Protein AF-A0A379AJW3-F1 (afdb_monomer)

Secondary structure (DSSP, 8-state):
-HHHHH-TTT-----GGG--HHHHHT-SS------EETTTEEPHHHHHH-TTTTTT--

InterPro domains:
  IPR008254 Flavodoxin/nitric oxide synthase [PS50902] (1-58)
  IPR029039 Flavoprotein-like superfamily [G3DSA:3.40.50.360] (1-58)
  IPR029039 Flavoprotein-like superfamily [SSF52218] (1-52)
  IPR050619 Flavodoxin [PTHR42809] (1-52)

Structure (mmCIF, N/CA/C/O backbone):
data_AF-A0A379AJW3-F1
#
_entry.id   AF-A0A379AJW3-F1
#
loop_
_atom_site.group_PDB
_atom_site.id
_atom_site.type_symbol
_atom_site.label_atom_id
_atom_site.label_alt_id
_atom_site.label_comp_id
_atom_site.label_asym_id
_atom_site.label_entity_id
_atom_site.label_seq_id
_atom_site.pdbx_PDB_ins_code
_atom_site.Cartn_x
_atom_site.Cartn_y
_atom_site.Cartn_z
_atom_site.occupancy
_atom_site.B_iso_or_equiv
_atom_site.auth_seq_id
_atom_site.auth_comp_id
_atom_site.auth_asym_id
_atom_site.auth_atom_id
_atom_site.pdbx_PDB_model_num
ATOM 1 N N . MET A 1 1 ? -5.837 13.214 -2.298 1.00 80.88 1 MET A N 1
ATOM 2 C CA . MET A 1 1 ? -5.522 11.989 -1.530 1.00 80.88 1 MET A CA 1
ATOM 3 C C . MET A 1 1 ? -6.812 11.222 -1.343 1.00 80.88 1 MET A C 1
ATOM 5 O O . MET A 1 1 ? -7.770 11.839 -0.894 1.00 80.88 1 MET A O 1
ATOM 9 N N . ILE A 1 2 ? -6.842 9.938 -1.708 1.00 92.31 2 ILE A N 1
ATOM 10 C CA . ILE A 1 2 ? -8.054 9.100 -1.659 1.00 92.31 2 ILE A CA 1
ATOM 11 C C . ILE A 1 2 ? -8.607 9.025 -0.228 1.00 92.31 2 ILE A C 1
ATOM 13 O O . ILE A 1 2 ? -9.784 9.291 -0.022 1.00 92.31 2 ILE A O 1
ATOM 17 N N . GLN A 1 3 ? -7.737 8.837 0.771 1.00 95.62 3 GLN A N 1
ATOM 18 C CA . GLN A 1 3 ? -8.112 8.854 2.191 1.00 95.62 3 GLN A CA 1
ATOM 19 C C . GLN A 1 3 ? -8.913 10.104 2.598 1.00 95.62 3 GLN A C 1
ATOM 21 O O . GLN A 1 3 ? -9.870 10.002 3.351 1.00 95.62 3 GLN A O 1
ATOM 26 N N . LYS A 1 4 ? -8.592 11.293 2.062 1.00 95.25 4 LYS A N 1
ATOM 27 C CA . LYS A 1 4 ? -9.329 12.531 2.392 1.00 95.25 4 LYS A CA 1
ATOM 28 C C . LYS A 1 4 ? -10.774 12.528 1.889 1.00 95.25 4 LYS A C 1
ATOM 30 O O . LYS A 1 4 ? -11.579 13.284 2.415 1.00 95.25 4 LYS A O 1
ATOM 35 N N . GLN A 1 5 ? -11.083 11.747 0.855 1.00 96.31 5 GLN A N 1
ATOM 36 C CA . GLN A 1 5 ? -12.450 11.594 0.354 1.00 96.31 5 GLN A CA 1
ATOM 37 C C . GLN A 1 5 ? -13.226 10.519 1.124 1.00 96.31 5 GLN A C 1
ATOM 39 O O . GLN A 1 5 ? -14.444 10.620 1.208 1.00 96.31 5 GLN A O 1
ATOM 44 N N . LEU A 1 6 ? -12.528 9.522 1.682 1.00 95.06 6 LEU A N 1
ATOM 45 C CA . LEU A 1 6 ? -13.125 8.434 2.466 1.00 95.06 6 LEU A CA 1
ATOM 46 C C . LEU A 1 6 ? -13.301 8.784 3.952 1.00 95.06 6 LEU A C 1
ATOM 48 O O . LEU A 1 6 ? -14.252 8.319 4.563 1.00 95.06 6 LEU A O 1
ATOM 52 N N . GLY A 1 7 ? -12.420 9.619 4.508 1.00 95.75 7 GLY A N 1
ATOM 53 C CA . GLY A 1 7 ? -12.333 9.885 5.946 1.00 95.75 7 GLY A CA 1
ATOM 54 C C . GLY A 1 7 ? -11.212 9.076 6.607 1.00 95.75 7 GLY A C 1
ATOM 55 O O . GLY A 1 7 ? -10.902 7.958 6.197 1.00 95.75 7 GLY A O 1
ATOM 56 N N . THR A 1 8 ? -10.562 9.659 7.618 1.00 92.94 8 THR A N 1
ATOM 57 C CA . THR A 1 8 ? -9.468 9.010 8.374 1.00 92.94 8 THR A CA 1
ATOM 58 C C . THR A 1 8 ? -9.961 7.942 9.347 1.00 92.94 8 THR A C 1
ATOM 60 O O . THR A 1 8 ? -9.164 7.180 9.869 1.00 92.94 8 THR A O 1
ATOM 63 N N . ASP A 1 9 ? -11.260 7.924 9.622 1.00 95.06 9 ASP A N 1
ATOM 64 C CA . ASP A 1 9 ? -11.978 6.919 10.404 1.00 95.06 9 ASP A CA 1
ATOM 65 C C . ASP A 1 9 ? -12.334 5.668 9.587 1.00 95.06 9 ASP A C 1
ATOM 67 O O . ASP A 1 9 ? -12.629 4.626 10.165 1.00 95.06 9 ASP A O 1
ATOM 71 N N . VAL A 1 10 ? -12.302 5.770 8.254 1.00 95.38 10 VAL A N 1
ATOM 72 C CA . VAL A 1 10 ? -12.665 4.683 7.330 1.00 95.38 10 VAL A CA 1
ATOM 73 C C . VAL A 1 10 ? -11.441 4.072 6.652 1.00 95.38 10 VAL A C 1
ATOM 75 O O . VAL A 1 10 ? -11.439 2.880 6.357 1.00 95.38 10 VAL A O 1
ATOM 78 N N . ALA A 1 11 ? -10.416 4.876 6.360 1.00 95.06 11 ALA A N 1
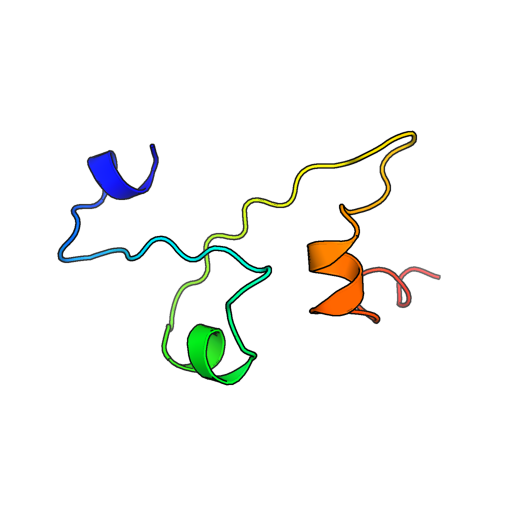ATOM 79 C CA . ALA A 1 11 ? -9.246 4.430 5.615 1.00 95.06 11 ALA A CA 1
ATOM 80 C C . ALA A 1 11 ? -7.938 4.899 6.257 1.00 95.06 11 ALA A C 1
ATOM 82 O O . ALA A 1 11 ? -7.789 6.065 6.637 1.00 95.06 11 ALA A O 1
ATOM 83 N N . GLU A 1 12 ? -6.955 4.006 6.268 1.00 95.38 12 GLU A N 1
ATOM 84 C CA . GLU A 1 12 ? -5.590 4.260 6.722 1.00 95.38 12 GLU A CA 1
ATOM 85 C C . GLU A 1 12 ? -4.622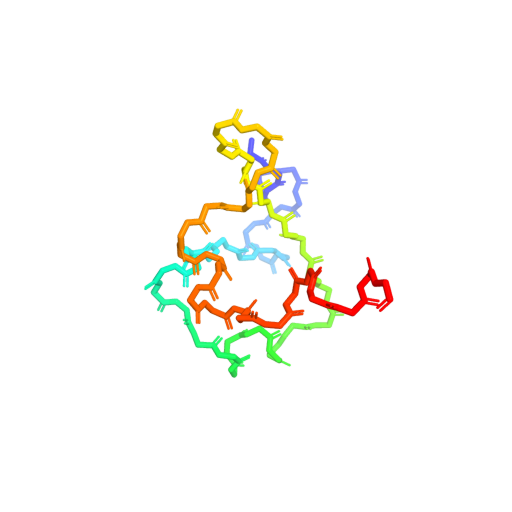 4.287 5.531 1.00 95.38 12 GLU A C 1
ATOM 87 O O . GLU A 1 12 ? -4.884 3.706 4.476 1.00 95.38 12 GLU A O 1
ATOM 92 N N . VAL A 1 13 ? -3.520 5.031 5.661 1.00 95.19 13 VAL A N 1
ATOM 93 C CA . VAL A 1 13 ? -2.499 5.149 4.609 1.00 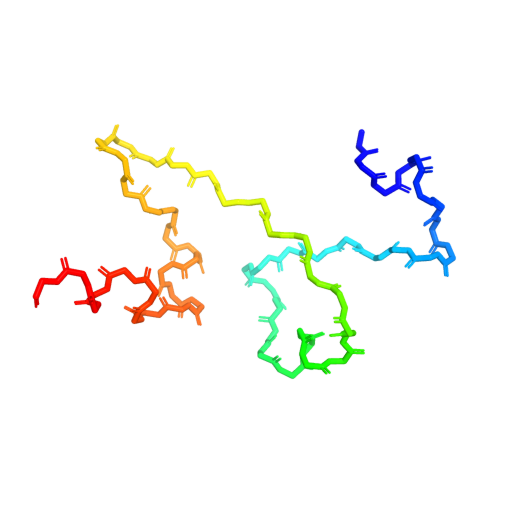95.19 13 VAL A CA 1
ATOM 94 C C . VAL A 1 13 ? -1.228 4.484 5.097 1.00 95.19 13 VAL A C 1
ATOM 96 O O . VAL A 1 13 ? -0.632 4.930 6.074 1.00 95.19 13 VAL A O 1
ATOM 99 N N . HIS A 1 14 ? -0.804 3.461 4.363 1.00 94.81 14 HIS A N 1
ATOM 100 C CA . HIS A 1 14 ? 0.386 2.681 4.658 1.00 94.81 14 HIS A CA 1
ATOM 101 C C . HIS A 1 14 ? 1.474 2.930 3.613 1.00 94.81 14 HIS A C 1
ATOM 103 O O . HIS A 1 14 ? 1.203 3.036 2.416 1.00 94.81 14 HIS A O 1
ATOM 109 N N . ASP A 1 15 ? 2.711 3.033 4.092 1.00 94.19 15 ASP A N 1
ATOM 110 C CA . ASP A 1 15 ? 3.916 3.002 3.269 1.00 94.19 15 ASP A CA 1
ATOM 111 C C . ASP A 1 15 ? 4.381 1.547 3.182 1.00 94.19 15 ASP A C 1
ATOM 113 O O . ASP A 1 15 ? 4.708 0.936 4.206 1.00 94.19 15 ASP A O 1
ATOM 117 N N . ILE A 1 16 ? 4.377 0.981 1.974 1.00 93.25 16 ILE A N 1
ATOM 118 C CA . ILE A 1 16 ? 4.650 -0.446 1.780 1.00 93.25 16 ILE A CA 1
ATOM 119 C C . ILE A 1 16 ? 6.061 -0.827 2.238 1.00 93.25 16 ILE A C 1
ATOM 121 O O . ILE A 1 16 ? 6.242 -1.901 2.798 1.00 93.25 16 ILE A O 1
ATOM 125 N N . ALA A 1 17 ? 7.031 0.089 2.130 1.00 91.81 17 ALA A N 1
ATOM 126 C CA . ALA A 1 17 ? 8.410 -0.143 2.561 1.00 91.81 17 ALA A CA 1
ATOM 127 C C . ALA A 1 17 ? 8.545 -0.346 4.084 1.00 91.81 17 ALA A C 1
ATOM 129 O O . ALA A 1 17 ? 9.597 -0.756 4.573 1.00 91.81 17 ALA A O 1
ATOM 130 N N . LYS A 1 18 ? 7.499 -0.017 4.854 1.00 93.94 18 LYS A N 1
ATOM 131 C CA . LYS A 1 18 ? 7.462 -0.114 6.322 1.00 93.94 18 LYS A CA 1
ATOM 132 C C . LYS A 1 18 ? 6.370 -1.040 6.840 1.00 93.94 18 LYS A C 1
ATOM 134 O O . LYS A 1 18 ? 6.255 -1.189 8.053 1.00 93.94 18 LYS A O 1
ATOM 139 N N . SER A 1 19 ? 5.556 -1.585 5.948 1.00 94.19 19 SER A N 1
ATOM 140 C CA . SER A 1 19 ? 4.431 -2.439 6.315 1.00 94.19 19 SER A CA 1
ATOM 141 C C . SER A 1 19 ? 4.870 -3.901 6.296 1.00 94.19 19 SER A C 1
ATOM 143 O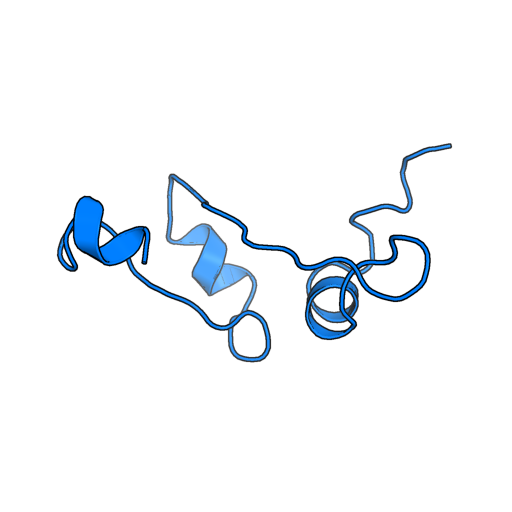 O . SER A 1 19 ? 5.836 -4.254 5.617 1.00 94.19 19 SER A O 1
ATOM 145 N N . THR A 1 20 ? 4.161 -4.761 7.018 1.00 92.50 20 THR 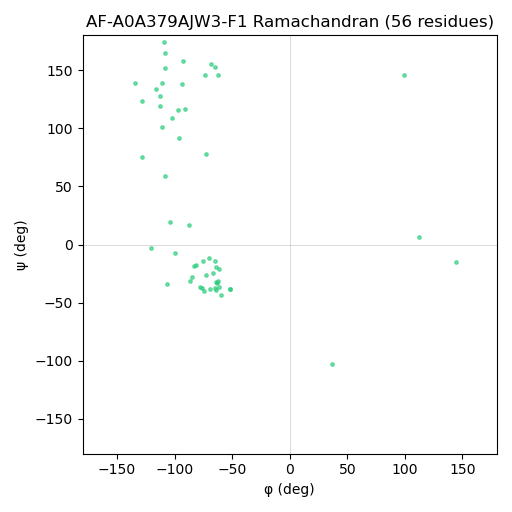A N 1
ATOM 146 C CA . THR A 1 20 ? 4.295 -6.222 6.925 1.00 92.50 20 THR A CA 1
ATOM 147 C C . THR A 1 20 ? 3.070 -6.839 6.251 1.00 92.50 20 THR A C 1
ATOM 149 O O . THR A 1 20 ? 2.098 -6.149 5.945 1.00 92.50 20 THR A O 1
ATOM 152 N N . LYS A 1 21 ? 3.096 -8.150 5.981 1.00 90.06 21 LYS A N 1
ATOM 153 C CA . LYS A 1 21 ? 1.934 -8.841 5.396 1.00 90.06 21 LYS A CA 1
ATOM 154 C C . LYS A 1 21 ? 0.739 -8.831 6.345 1.00 90.06 21 LYS A C 1
ATOM 156 O O . LYS A 1 21 ? -0.385 -8.629 5.902 1.00 90.06 21 LYS A O 1
ATOM 161 N N . GLU A 1 22 ? 1.002 -8.973 7.638 1.00 93.69 22 GLU A N 1
ATOM 162 C CA . GLU A 1 22 ? -0.004 -8.966 8.697 1.00 93.69 22 GLU A CA 1
ATOM 163 C C . GLU A 1 22 ? -0.730 -7.614 8.779 1.00 93.69 22 GLU A C 1
ATOM 165 O O . GLU A 1 22 ? -1.931 -7.586 9.038 1.00 93.69 22 GLU A O 1
ATOM 170 N N . ASP A 1 23 ? -0.037 -6.505 8.485 1.00 93.75 23 ASP A N 1
ATOM 171 C CA . ASP A 1 23 ? -0.667 -5.181 8.411 1.00 93.75 23 ASP A CA 1
ATOM 172 C C . ASP A 1 23 ? -1.741 -5.128 7.316 1.00 93.75 23 ASP A C 1
ATOM 174 O O . ASP A 1 23 ? -2.770 -4.490 7.499 1.00 93.75 23 ASP A O 1
ATOM 178 N N . LEU A 1 24 ? -1.534 -5.806 6.180 1.00 92.81 24 LEU A N 1
ATOM 179 C CA . LEU A 1 24 ? -2.519 -5.858 5.093 1.00 92.81 24 LEU A CA 1
ATOM 180 C C . LEU A 1 24 ? -3.674 -6.808 5.420 1.00 92.81 24 LEU A C 1
ATOM 182 O O . LEU A 1 24 ? -4.818 -6.515 5.083 1.00 92.81 24 LEU A O 1
ATOM 186 N N . GLU A 1 25 ? -3.387 -7.932 6.077 1.00 93.62 25 GLU A N 1
ATOM 187 C CA . GLU A 1 25 ? -4.396 -8.921 6.481 1.00 93.62 25 GLU A CA 1
ATOM 188 C C . GLU A 1 25 ? -5.404 -8.367 7.500 1.00 93.62 25 GLU A C 1
ATOM 190 O O . GLU A 1 25 ? -6.500 -8.909 7.638 1.00 93.62 25 GLU A O 1
ATOM 195 N N . ALA A 1 26 ? -5.068 -7.269 8.183 1.00 95.25 26 ALA A N 1
ATOM 196 C CA . ALA A 1 26 ? -5.970 -6.568 9.092 1.00 95.25 26 ALA A CA 1
ATOM 197 C C . ALA A 1 26 ? -7.128 -5.834 8.384 1.00 95.25 26 ALA A C 1
ATOM 199 O O . ALA A 1 26 ? -8.061 -5.390 9.058 1.00 95.25 26 ALA A O 1
ATOM 200 N N . PHE A 1 27 ? -7.089 -5.695 7.054 1.00 95.62 27 PHE A N 1
ATOM 201 C CA . PHE A 1 27 ? -8.084 -4.951 6.284 1.00 95.62 27 PHE A CA 1
ATOM 202 C C . PHE A 1 27 ? -8.869 -5.846 5.323 1.00 95.62 27 PHE A C 1
ATOM 204 O O . PHE A 1 27 ? -8.304 -6.587 4.522 1.00 95.62 27 PHE A O 1
ATOM 211 N N . ASP A 1 28 ? -10.194 -5.683 5.312 1.00 96.06 28 ASP A N 1
ATOM 212 C CA . ASP A 1 28 ? -11.074 -6.371 4.356 1.00 96.06 28 ASP A CA 1
ATOM 213 C C . ASP A 1 28 ? -10.959 -5.810 2.926 1.00 96.06 28 ASP A C 1
ATOM 215 O O . ASP A 1 28 ? -11.259 -6.492 1.944 1.00 96.06 28 ASP A O 1
ATOM 219 N N . ILE A 1 29 ? -10.570 -4.536 2.793 1.00 96.00 29 ILE A N 1
ATOM 220 C CA . ILE A 1 29 ? -10.494 -3.819 1.516 1.00 96.00 29 ILE A CA 1
ATOM 221 C C . ILE A 1 29 ? -9.116 -3.179 1.387 1.00 96.00 29 ILE A C 1
ATOM 223 O O . ILE A 1 29 ? -8.729 -2.346 2.202 1.00 96.00 29 ILE A O 1
ATOM 227 N N . LEU A 1 30 ? -8.415 -3.511 0.301 1.00 95.00 30 LEU A N 1
ATOM 228 C CA . LEU A 1 30 ? -7.097 -2.969 -0.017 1.00 95.00 30 LEU A CA 1
ATOM 229 C C . LEU A 1 30 ? -7.156 -2.082 -1.265 1.00 95.00 30 LEU A C 1
ATOM 231 O O . LEU A 1 30 ? -7.623 -2.497 -2.326 1.00 95.00 30 LEU A O 1
ATOM 235 N N . LEU A 1 31 ? -6.632 -0.861 -1.147 1.00 94.44 31 LEU A N 1
ATOM 236 C CA . LEU A 1 31 ? -6.411 0.054 -2.267 1.00 94.44 31 LEU A CA 1
ATOM 237 C C . LEU A 1 31 ? -4.904 0.204 -2.488 1.00 94.44 31 LEU A C 1
ATOM 239 O O . LEU A 1 31 ? -4.236 0.937 -1.762 1.00 94.44 31 LEU A O 1
ATOM 243 N N . LEU A 1 32 ? -4.367 -0.493 -3.490 1.00 93.44 32 LEU A N 1
ATOM 244 C CA . LEU A 1 32 ? -2.925 -0.542 -3.739 1.00 93.44 32 LEU A CA 1
ATOM 245 C C . LEU A 1 32 ? -2.518 0.476 -4.811 1.00 93.44 32 LEU 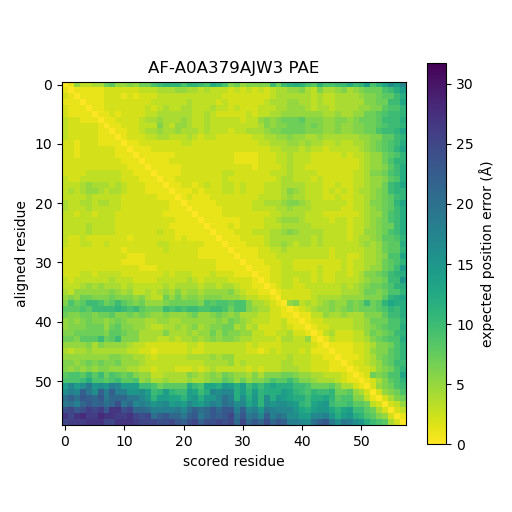A C 1
ATOM 247 O O . LEU A 1 32 ? -2.925 0.382 -5.969 1.00 93.44 32 LEU A O 1
ATOM 251 N N . GLY A 1 33 ? -1.706 1.458 -4.419 1.00 92.31 33 GLY A N 1
ATOM 252 C CA . GLY A 1 33 ? -1.092 2.421 -5.331 1.00 92.31 33 GLY A CA 1
ATOM 253 C C . GLY A 1 33 ? 0.322 1.991 -5.701 1.00 92.31 33 GLY A C 1
ATOM 254 O O . GLY A 1 33 ? 1.262 2.350 -5.000 1.00 92.31 33 GLY A O 1
ATOM 255 N N . ILE A 1 34 ? 0.470 1.242 -6.794 1.00 90.56 34 ILE A N 1
ATOM 256 C CA . ILE A 1 34 ? 1.766 0.720 -7.248 1.00 90.56 34 ILE A CA 1
ATOM 257 C C . ILE A 1 34 ? 2.268 1.576 -8.419 1.00 90.56 34 ILE A C 1
ATOM 259 O O . ILE A 1 34 ? 1.676 1.521 -9.502 1.00 9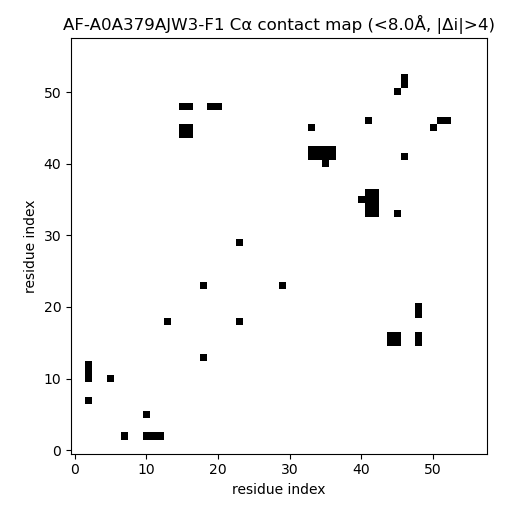0.56 34 ILE A O 1
ATOM 263 N N . PRO A 1 35 ? 3.314 2.402 -8.238 1.00 88.56 35 PRO A N 1
ATOM 264 C CA . PRO A 1 35 ? 3.918 3.121 -9.349 1.00 88.56 35 PRO A CA 1
ATOM 265 C C . PRO A 1 35 ? 4.740 2.166 -10.224 1.00 88.56 35 PRO A C 1
ATOM 267 O O . PRO A 1 35 ? 5.389 1.250 -9.724 1.00 88.56 35 PRO A O 1
ATOM 270 N N . THR A 1 36 ? 4.749 2.420 -11.531 1.00 88.69 36 THR A N 1
ATOM 271 C CA . THR A 1 36 ? 5.614 1.712 -12.483 1.00 88.69 36 THR A CA 1
ATOM 272 C C . THR A 1 36 ? 6.912 2.476 -12.703 1.00 88.69 36 THR A C 1
ATOM 274 O O . THR A 1 36 ? 6.891 3.701 -12.856 1.00 88.69 36 THR A O 1
ATOM 277 N N . TRP A 1 37 ? 8.030 1.767 -12.759 1.00 87.00 37 TRP A N 1
ATOM 278 C CA . TRP A 1 37 ? 9.353 2.288 -13.082 1.00 87.00 37 TRP A CA 1
ATOM 279 C C . TRP A 1 37 ? 9.791 1.826 -14.475 1.00 87.00 37 TRP A C 1
ATOM 281 O O . TRP A 1 37 ? 9.160 0.966 -15.078 1.00 87.00 37 TRP A O 1
ATOM 291 N N . TYR A 1 38 ? 10.830 2.480 -15.003 1.00 85.44 38 TYR A N 1
ATOM 292 C CA . TYR A 1 38 ? 11.452 2.235 -16.311 1.00 85.44 38 TYR A CA 1
ATOM 293 C C . TYR A 1 38 ? 10.474 1.848 -17.436 1.00 85.44 38 TYR A C 1
ATOM 295 O O . TYR A 1 38 ? 9.815 2.724 -17.998 1.00 85.44 38 TYR A O 1
ATOM 303 N N . TYR A 1 39 ? 10.404 0.563 -17.782 1.00 87.88 39 TYR A N 1
ATOM 304 C CA . TYR A 1 39 ? 9.632 0.020 -18.896 1.00 87.88 39 TYR A CA 1
ATOM 305 C C . TYR A 1 39 ? 8.342 -0.673 -18.440 1.00 87.88 39 TYR A C 1
ATOM 307 O O . TYR A 1 39 ? 7.749 -1.441 -19.197 1.00 87.88 39 TYR A O 1
ATOM 315 N N . GLY A 1 40 ? 7.875 -0.366 -17.231 1.00 83.94 40 GLY A N 1
ATOM 316 C CA . GLY A 1 40 ? 6.641 -0.893 -16.657 1.00 83.94 40 GLY A CA 1
ATOM 317 C C . GLY A 1 40 ? 6.858 -1.826 -15.469 1.00 83.94 40 GLY A C 1
ATOM 318 O O . GLY A 1 40 ? 5.885 -2.416 -15.006 1.00 83.94 40 GLY A O 1
ATOM 319 N N . GLU A 1 41 ? 8.091 -1.972 -14.980 1.00 82.62 41 GLU A N 1
ATOM 320 C CA . GLU A 1 41 ? 8.388 -2.760 -13.786 1.00 82.62 41 GLU A CA 1
ATOM 321 C C . GLU A 1 41 ? 7.749 -2.138 -12.538 1.00 82.62 41 GLU A C 1
ATOM 323 O O . GLU A 1 41 ? 7.530 -0.925 -12.473 1.00 82.62 41 GLU A O 1
ATOM 328 N N . ALA A 1 42 ? 7.446 -2.954 -11.529 1.00 83.81 42 ALA A N 1
ATOM 329 C CA . ALA A 1 42 ? 7.048 -2.423 -10.234 1.00 83.81 42 ALA A CA 1
ATOM 330 C C . ALA A 1 42 ? 8.240 -1.721 -9.558 1.00 83.81 42 ALA A C 1
ATOM 332 O O . ALA A 1 42 ? 9.407 -1.977 -9.853 1.00 83.81 42 ALA A O 1
ATOM 333 N N . GLN A 1 43 ? 7.944 -0.786 -8.658 1.00 86.38 43 GLN A N 1
ATOM 334 C CA . GLN A 1 43 ? 8.962 -0.216 -7.779 1.00 86.38 43 GLN A CA 1
ATOM 335 C C . GLN A 1 43 ? 9.558 -1.300 -6.865 1.00 86.38 43 GLN A C 1
ATOM 337 O O . GLN A 1 43 ? 8.831 -2.165 -6.381 1.00 86.38 43 GLN A O 1
ATOM 342 N N . CYS A 1 44 ? 10.852 -1.181 -6.548 1.00 86.50 44 CYS A N 1
ATOM 343 C CA . CYS A 1 44 ? 11.597 -2.160 -5.747 1.00 86.50 44 CYS A CA 1
ATOM 344 C C . CYS A 1 44 ? 10.934 -2.531 -4.411 1.00 86.50 44 CYS A C 1
ATOM 346 O O . CYS A 1 44 ? 10.923 -3.700 -4.056 1.00 86.50 44 CYS A O 1
ATOM 348 N N . ASP A 1 45 ? 10.323 -1.578 -3.701 1.00 88.94 45 ASP A N 1
ATOM 349 C CA . ASP A 1 45 ? 9.665 -1.857 -2.415 1.00 88.94 45 ASP A CA 1
ATOM 350 C C . ASP A 1 45 ? 8.474 -2.820 -2.567 1.00 88.94 45 ASP A C 1
ATOM 352 O O . ASP A 1 45 ? 8.188 -3.620 -1.678 1.00 88.94 45 ASP A O 1
ATOM 356 N N . TRP A 1 46 ? 7.783 -2.764 -3.709 1.00 87.38 46 TRP A N 1
ATOM 357 C CA . TRP A 1 46 ? 6.688 -3.677 -4.030 1.00 87.38 46 TRP A CA 1
ATOM 358 C C . TRP A 1 46 ? 7.192 -5.045 -4.483 1.00 87.38 46 TRP A C 1
ATOM 360 O O . TRP A 1 46 ? 6.584 -6.046 -4.110 1.00 87.38 46 TRP A O 1
ATOM 370 N N . ASP A 1 47 ? 8.297 -5.095 -5.231 1.00 84.69 47 ASP A N 1
ATOM 371 C CA . ASP A 1 47 ? 8.959 -6.356 -5.586 1.00 84.69 47 ASP A CA 1
ATOM 372 C C . ASP A 1 47 ? 9.501 -7.070 -4.338 1.00 84.69 47 ASP A C 1
ATOM 374 O O . ASP A 1 47 ? 9.374 -8.283 -4.215 1.00 84.69 47 ASP A O 1
ATOM 378 N N . ASP A 1 48 ? 10.050 -6.337 -3.370 1.00 86.00 48 ASP A N 1
ATOM 379 C CA . ASP A 1 48 ? 10.532 -6.919 -2.115 1.00 86.00 48 ASP A CA 1
ATOM 380 C C . ASP A 1 48 ? 9.370 -7.417 -1.239 1.00 86.00 48 ASP A C 1
ATOM 382 O O . ASP A 1 48 ? 9.457 -8.479 -0.614 1.00 86.00 48 ASP A O 1
ATOM 386 N N . PHE A 1 49 ? 8.258 -6.677 -1.208 1.00 86.81 49 PHE A N 1
ATOM 387 C CA . PHE A 1 49 ? 7.081 -7.033 -0.415 1.00 86.81 49 PHE A CA 1
ATOM 388 C C . PHE A 1 49 ? 6.287 -8.203 -1.029 1.00 86.81 49 PHE A C 1
ATOM 390 O O . PHE A 1 49 ? 5.827 -9.109 -0.321 1.00 86.81 49 PHE A O 1
ATOM 397 N N . PHE A 1 50 ? 6.149 -8.215 -2.357 1.00 83.00 50 PHE A N 1
ATOM 398 C CA . PHE A 1 50 ? 5.495 -9.264 -3.133 1.00 83.00 50 PHE A CA 1
ATOM 399 C C . PHE A 1 50 ? 6.398 -9.761 -4.277 1.00 83.00 50 PHE A C 1
ATOM 401 O O . PHE A 1 50 ? 6.106 -9.508 -5.447 1.00 83.00 50 PHE A O 1
ATOM 408 N N . PRO A 1 51 ? 7.432 -10.568 -3.980 1.00 75.06 51 PRO A N 1
ATOM 409 C CA . PRO A 1 51 ? 8.397 -11.022 -4.989 1.00 75.06 51 PRO A CA 1
ATOM 410 C C . PRO A 1 51 ? 7.781 -11.847 -6.123 1.00 75.06 51 PRO A C 1
ATOM 412 O O . PRO A 1 51 ? 8.362 -11.936 -7.208 1.00 75.06 51 PRO A O 1
ATOM 415 N N . ASP A 1 52 ? 6.602 -12.427 -5.898 1.00 71.69 52 ASP A N 1
ATOM 416 C CA . ASP A 1 52 ? 5.893 -13.265 -6.865 1.00 71.69 52 ASP A CA 1
ATOM 417 C C . ASP A 1 52 ? 4.772 -12.518 -7.617 1.00 71.69 52 ASP A C 1
ATOM 419 O O . ASP A 1 52 ? 4.219 -13.055 -8.582 1.00 71.69 52 ASP A O 1
ATOM 423 N N . ALA A 1 53 ? 4.445 -11.273 -7.238 1.00 63.31 53 ALA A N 1
ATOM 424 C CA . ALA A 1 53 ? 3.379 -10.480 -7.859 1.00 63.31 53 ALA A CA 1
ATOM 425 C C . ALA A 1 53 ? 3.781 -9.992 -9.262 1.00 63.31 53 ALA A C 1
ATOM 427 O O . ALA A 1 53 ? 4.142 -8.845 -9.481 1.00 63.31 53 ALA A O 1
ATOM 428 N N . GLY A 1 54 ? 3.711 -10.892 -10.239 1.00 57.59 54 GLY A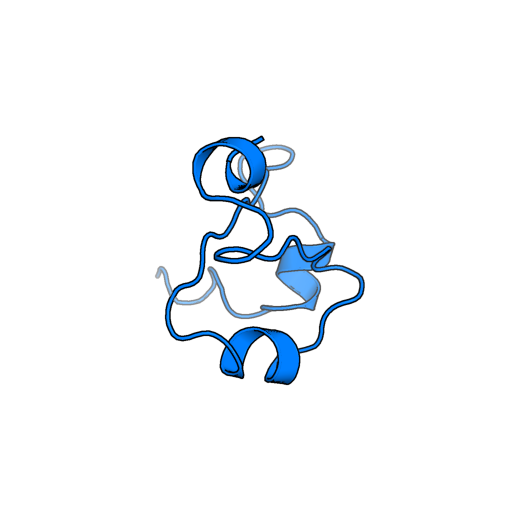 N 1
ATOM 429 C CA . GLY A 1 54 ? 4.064 -10.623 -11.635 1.00 57.59 54 GLY A CA 1
ATOM 430 C C . GLY A 1 54 ? 4.724 -11.805 -12.338 1.00 57.59 54 GLY A C 1
ATOM 431 O O . GLY A 1 54 ? 4.771 -11.824 -13.566 1.00 57.59 54 GLY A O 1
ATOM 432 N N . ARG A 1 55 ? 5.182 -12.813 -11.583 1.00 54.47 55 ARG A N 1
ATOM 433 C CA . ARG A 1 55 ? 5.887 -13.981 -12.131 1.00 54.47 55 ARG A CA 1
ATOM 434 C C . ARG A 1 55 ? 4.967 -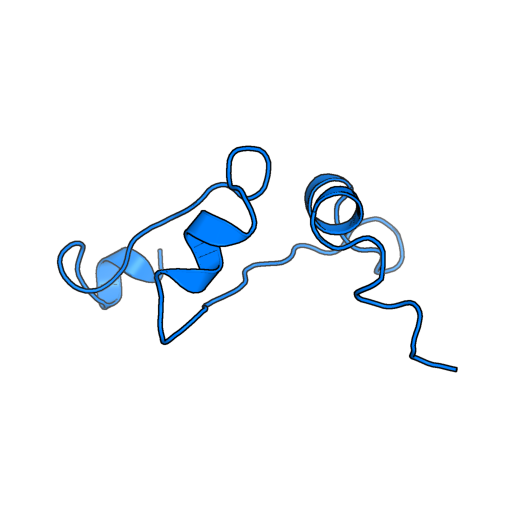15.083 -12.669 1.00 54.47 55 ARG A C 1
ATOM 436 O O . ARG A 1 55 ? 5.405 -15.843 -13.521 1.00 54.47 55 ARG A O 1
ATOM 443 N N . ASP A 1 56 ? 3.691 -15.093 -12.281 1.00 52.03 56 ASP A N 1
ATOM 444 C CA . ASP A 1 56 ? 2.687 -16.070 -12.750 1.00 52.03 56 ASP A CA 1
ATOM 445 C C . ASP A 1 56 ? 1.967 -15.666 -14.051 1.00 52.03 56 ASP A C 1
ATOM 447 O O . ASP A 1 56 ? 0.913 -16.202 -14.397 1.00 52.03 56 ASP A O 1
ATOM 451 N N . ARG A 1 57 ? 2.507 -14.703 -14.803 1.00 51.16 57 ARG A N 1
ATOM 452 C CA . ARG A 1 57 ? 1.993 -14.350 -16.132 1.00 51.16 57 ARG A CA 1
ATOM 453 C C . ARG A 1 57 ? 2.945 -14.799 -17.235 1.00 51.16 57 ARG A C 1
ATOM 455 O O . ARG A 1 57 ? 3.386 -13.935 -17.973 1.00 51.16 57 ARG A O 1
ATOM 462 N N . PHE A 1 58 ? 3.239 -16.102 -17.323 1.00 42.62 58 PHE A N 1
ATOM 463 C CA . PHE A 1 58 ? 3.411 -16.911 -18.549 1.00 42.62 58 PHE A CA 1
ATOM 464 C C . PHE A 1 58 ? 3.476 -18.400 -18.196 1.00 42.62 58 PHE A C 1
ATOM 466 O O . PHE A 1 58 ? 4.261 -18.756 -17.292 1.00 42.62 58 PHE A O 1
#

Solvent-accessible surface area (backbone atoms only — not comparable to full-atom values): 4084 Å² total; per-residue (Å²): 112,72,47,78,77,66,32,80,91,73,39,84,91,81,58,69,82,79,54,58,73,69,65,55,71,74,47,96,73,86,85,83,89,80,61,67,37,99,93,65,44,69,40,67,55,53,41,71,75,39,74,60,79,72,68,84,79,120

Mean predicted aligned error: 5.21 Å

Foldseek 3Di:
DVCVVVDPVGDDDDDLLPDAPVNVVVDPDDDDDWDADDPGHTDPSVCVRPVCVPVPPD

Sequence (58 aa):
MIQKQLGTDVAEVHDIAKSTKEDLEAFDILLLGIPTWYYGEAQCDWDDFFPDAGRDRF

pLDDT: mean 86.78, std 12.6, range [42.62, 96.31]

Radius of gyration: 13.19 Å; Cα contacts (8 Å, |Δi|>4): 30; chains: 1; bounding box: 25×29×29 Å

Nearest PDB structures (foldseek):
  1obo-assembly2_B  TM=9.358E-01  e=5.825E-02  Nostoc sp. PCC 7119

Organism: Enterobacter agglomerans (NCBI:txid549)